Protein AF-A0A7Y2GW92-F1 (afdb_monomer_lite)

pLDDT: mean 96.32, std 4.23, range [65.19, 98.81]

Secondary structure (DSSP, 8-state):
-EE--HHHHHHHHHHHHHHHHTT-HHHHHHHHIIIIITSEE-HHHHHHHHHHHHTTS-HHHHHHHHHHHHHT--HHHHHHHHHHHHHHHHHHHHHHHHHHHHHHHHH-SHHHHHHHHIIIIIHHHHH-HHHHGGGHHHHHHSS-HHHHHHHHHHHHHHHHTT--HHHHHHHHHHHHHT-

Sequence (179 aa):
MTITKKSTVDPIIESMYICIEEKDYYGCIALLHKKILTKKTKFPILEYVTHELFRRIPEPCQIPFCDKVTQLNEMSSSVVTGTALQIRLDKHIEESITKSIEYIRHGNQWYHCDHISERVLGFALLNYPKVILPVLPSFLKENDKWMVRMVGVAGHYAVKKGLEKVYVEELFTLLIDNA

Radius of gyration: 16.69 Å; chains: 1; bounding box: 38×28×49 Å

Foldseek 3Di:
DEAEDLVQCVVLLVVLLVCLVVVVLVVSLVSCVVRPQVHNYDLVNLLVSLVSVLVRRDPVCLLVSLVVLLVSLGLSSLSSSLSSLLVCCVPCLPVSVVVLVVSLVSSVDPSSLQNNLLSRLLSCCQPPVVVNLVCLLVLLPPPDPSSLSSLVNSLVNNVVVCRDPVSNVSSVVSNVVSD

Structure (mmCIF, N/CA/C/O backbone):
data_AF-A0A7Y2GW92-F1
#
_entry.id   AF-A0A7Y2GW92-F1
#
loop_
_atom_site.group_PDB
_atom_site.id
_atom_site.type_symbol
_atom_site.label_atom_id
_atom_site.label_alt_id
_atom_site.label_comp_id
_atom_site.label_asym_id
_atom_site.label_entity_id
_atom_site.label_seq_id
_atom_site.pdbx_PDB_ins_code
_atom_site.Cartn_x
_atom_site.Cartn_y
_atom_site.Cartn_z
_atom_site.occupancy
_atom_site.B_iso_or_equiv
_atom_site.auth_seq_id
_atom_site.auth_comp_id
_atom_site.auth_asym_id
_atom_site.auth_atom_id
_atom_site.pdbx_PDB_model_num
ATOM 1 N N . MET A 1 1 ? 19.344 11.541 -8.824 1.00 80.50 1 MET A N 1
ATOM 2 C CA . MET A 1 1 ? 18.249 12.054 -9.682 1.00 80.50 1 MET A CA 1
ATOM 3 C C . MET A 1 1 ? 16.930 11.891 -8.939 1.00 80.50 1 MET A C 1
ATOM 5 O O . MET A 1 1 ? 16.720 10.830 -8.359 1.00 80.50 1 MET A O 1
ATOM 9 N N . THR A 1 2 ? 16.083 12.924 -8.934 1.00 93.06 2 THR A N 1
ATOM 10 C CA . THR A 1 2 ? 14.761 12.913 -8.282 1.00 93.06 2 THR A CA 1
ATOM 11 C C . THR A 1 2 ? 13.670 12.903 -9.351 1.00 93.06 2 THR A C 1
ATOM 13 O O . THR A 1 2 ? 13.706 13.740 -10.250 1.00 93.06 2 THR A O 1
ATOM 16 N N . ILE A 1 3 ? 12.700 11.995 -9.255 1.00 95.31 3 ILE A N 1
ATOM 17 C CA . ILE A 1 3 ? 11.575 11.877 -10.190 1.00 95.31 3 ILE A CA 1
ATOM 18 C C . ILE A 1 3 ? 10.363 12.604 -9.603 1.00 95.31 3 ILE A C 1
ATOM 20 O O . ILE A 1 3 ? 9.876 12.270 -8.519 1.00 95.31 3 ILE A O 1
ATOM 24 N N . THR A 1 4 ? 9.881 13.628 -10.310 1.00 95.12 4 THR A N 1
ATOM 25 C CA . THR A 1 4 ? 8.826 14.526 -9.807 1.00 95.12 4 THR A CA 1
ATOM 26 C C . THR A 1 4 ? 7.650 14.730 -10.761 1.00 95.12 4 THR A C 1
ATOM 28 O O . THR A 1 4 ? 6.677 15.363 -10.354 1.00 95.12 4 THR A O 1
ATOM 31 N N . LYS A 1 5 ? 7.716 14.215 -11.997 1.00 96.44 5 LYS A N 1
ATOM 32 C CA . LYS A 1 5 ? 6.718 14.434 -13.057 1.00 96.44 5 LYS A CA 1
ATOM 33 C C . LYS A 1 5 ? 6.331 13.117 -13.731 1.00 96.44 5 LYS A C 1
ATOM 35 O O . LYS A 1 5 ? 7.180 12.243 -13.884 1.00 96.44 5 LYS A O 1
ATOM 40 N N . LYS A 1 6 ? 5.074 13.022 -14.182 1.00 97.25 6 LYS A N 1
ATOM 41 C CA . LYS A 1 6 ? 4.548 11.861 -14.924 1.00 97.25 6 LYS A CA 1
ATOM 42 C C . LYS A 1 6 ? 5.290 11.635 -16.243 1.00 97.25 6 LYS A C 1
ATOM 44 O O . LYS A 1 6 ? 5.789 10.542 -16.463 1.00 97.25 6 LYS A O 1
ATOM 49 N N . SER A 1 7 ? 5.564 12.708 -16.988 1.00 96.81 7 SER A N 1
ATOM 50 C CA . SER A 1 7 ? 6.322 12.651 -18.249 1.00 96.81 7 SER A CA 1
ATOM 51 C C . SER A 1 7 ? 7.724 12.038 -18.139 1.00 96.81 7 SER A C 1
ATOM 53 O O . SER A 1 7 ? 8.305 11.645 -19.143 1.00 96.81 7 SER A O 1
ATOM 55 N N . THR A 1 8 ? 8.298 11.953 -16.932 1.00 96.81 8 THR A N 1
ATOM 56 C CA . THR A 1 8 ? 9.570 11.252 -16.696 1.00 96.81 8 THR A CA 1
ATOM 57 C C . THR A 1 8 ? 9.396 9.735 -16.618 1.00 96.81 8 THR A C 1
ATOM 59 O O . THR A 1 8 ? 10.318 9.003 -16.969 1.00 96.81 8 THR A O 1
ATOM 62 N N . VAL A 1 9 ? 8.247 9.262 -16.131 1.00 97.62 9 VAL A N 1
ATOM 63 C CA . VAL A 1 9 ? 7.956 7.834 -15.955 1.00 97.62 9 VAL A CA 1
ATOM 64 C C . VAL A 1 9 ? 7.127 7.244 -17.083 1.00 97.62 9 VAL A C 1
ATOM 66 O O . VAL A 1 9 ? 7.224 6.041 -17.275 1.00 97.62 9 VAL A O 1
ATOM 69 N N . ASP A 1 10 ? 6.399 8.048 -17.862 1.00 98.19 10 ASP A N 1
ATOM 70 C CA . ASP A 1 10 ? 5.563 7.542 -18.960 1.00 98.19 10 ASP A CA 1
ATOM 71 C C . ASP A 1 10 ? 6.353 6.644 -19.939 1.00 98.19 10 ASP A C 1
ATOM 73 O O . ASP A 1 10 ? 5.934 5.510 -20.149 1.00 98.19 10 ASP A O 1
ATOM 77 N N . PRO A 1 11 ? 7.564 7.006 -20.426 1.00 97.81 11 PRO A N 1
ATOM 78 C CA . PRO A 1 11 ? 8.329 6.107 -21.301 1.00 97.81 11 PRO A CA 1
ATOM 79 C C . PRO A 1 11 ? 8.781 4.805 -20.616 1.00 97.81 11 PRO A C 1
ATOM 81 O O . PRO A 1 11 ? 8.975 3.778 -21.267 1.00 97.81 11 PRO A O 1
ATOM 84 N N . ILE A 1 12 ? 8.976 4.841 -19.291 1.00 97.88 12 ILE A N 1
ATOM 85 C CA . ILE A 1 12 ? 9.329 3.658 -18.495 1.00 97.88 12 ILE A CA 1
ATOM 86 C C . ILE A 1 12 ? 8.096 2.760 -18.352 1.00 97.88 12 ILE A C 1
ATOM 88 O O . ILE A 1 12 ? 8.224 1.545 -18.462 1.00 97.88 12 ILE A O 1
ATOM 92 N N . ILE A 1 13 ? 6.916 3.347 -18.136 1.00 98.31 13 ILE A N 1
ATOM 93 C CA . ILE A 1 13 ? 5.635 2.639 -18.066 1.00 98.31 13 ILE A CA 1
ATOM 94 C C . ILE A 1 13 ? 5.341 1.938 -19.393 1.00 98.31 13 ILE A C 1
ATOM 96 O O . ILE A 1 13 ? 5.055 0.747 -19.366 1.00 98.31 13 ILE A O 1
ATOM 100 N N . GLU A 1 14 ? 5.526 2.606 -20.534 1.00 98.12 14 GLU A N 1
ATOM 101 C CA . GLU A 1 14 ? 5.352 1.967 -21.848 1.00 98.12 14 GLU A CA 1
ATOM 102 C C . GLU A 1 14 ? 6.273 0.751 -22.027 1.00 98.12 14 GLU A C 1
ATOM 104 O O . GLU A 1 14 ? 5.861 -0.289 -22.529 1.00 98.12 14 GLU A O 1
ATOM 109 N N . SER A 1 15 ? 7.509 0.829 -21.526 1.00 98.19 15 SER A N 1
ATOM 110 C CA . SER A 1 15 ? 8.424 -0.320 -21.536 1.00 98.19 15 SER A CA 1
ATOM 111 C C . SER A 1 15 ? 7.971 -1.440 -20.583 1.00 98.19 15 SER A C 1
ATOM 113 O O . SER A 1 15 ? 8.123 -2.616 -20.896 1.00 98.19 15 SER A O 1
ATOM 115 N N . MET A 1 16 ? 7.396 -1.097 -19.424 1.00 98.44 16 MET A N 1
ATOM 116 C CA . MET A 1 16 ? 6.823 -2.073 -18.485 1.00 98.44 16 MET A CA 1
ATOM 117 C C . MET A 1 16 ? 5.559 -2.738 -19.045 1.00 98.44 16 MET A C 1
ATOM 119 O O . MET A 1 16 ? 5.305 -3.903 -18.749 1.00 98.44 16 MET A O 1
ATOM 123 N N . TYR A 1 17 ? 4.785 -2.033 -19.870 1.00 98.31 17 TYR A N 1
ATOM 124 C CA . TYR A 1 17 ? 3.624 -2.600 -20.548 1.00 98.31 17 TYR A CA 1
ATOM 125 C C . TYR A 1 17 ? 3.999 -3.716 -21.512 1.00 98.31 17 TYR A C 1
ATOM 127 O O . TYR A 1 17 ? 3.352 -4.758 -21.473 1.00 98.31 17 TYR A O 1
ATOM 135 N N . ILE A 1 18 ? 5.085 -3.552 -22.269 1.00 98.00 18 ILE A N 1
ATOM 136 C CA . ILE A 1 18 ? 5.619 -4.614 -23.132 1.00 98.00 18 ILE A CA 1
ATOM 137 C C . ILE A 1 18 ? 5.931 -5.863 -22.294 1.00 98.00 18 ILE A C 1
ATOM 139 O O . ILE A 1 18 ? 5.453 -6.949 -22.609 1.00 98.00 18 ILE A O 1
ATOM 143 N N . CYS A 1 19 ? 6.626 -5.708 -21.159 1.00 98.06 19 CYS A N 1
ATOM 144 C CA . CYS A 1 19 ? 6.895 -6.827 -20.251 1.00 98.06 19 CYS A CA 1
ATOM 145 C C . CYS A 1 19 ? 5.605 -7.501 -19.747 1.00 98.06 19 CYS A C 1
ATOM 147 O O . CYS A 1 19 ? 5.539 -8.723 -19.661 1.00 98.06 19 CYS A O 1
ATOM 149 N N . ILE A 1 20 ? 4.566 -6.728 -19.411 1.00 97.56 20 ILE A N 1
ATOM 150 C CA . ILE A 1 20 ? 3.282 -7.274 -18.943 1.00 97.56 20 ILE A CA 1
ATOM 151 C C . ILE A 1 20 ? 2.565 -8.050 -20.057 1.00 97.56 20 ILE A C 1
ATOM 153 O O . ILE A 1 20 ? 2.035 -9.130 -19.793 1.00 97.56 20 ILE A O 1
ATOM 157 N N . GLU A 1 21 ? 2.557 -7.526 -21.283 1.00 96.81 21 GLU A N 1
ATOM 158 C CA . GLU A 1 21 ? 1.944 -8.163 -22.457 1.00 96.81 21 GLU A CA 1
ATOM 159 C C . GLU A 1 21 ? 2.642 -9.483 -22.811 1.00 96.81 21 GLU A C 1
ATOM 161 O O . GLU A 1 21 ? 1.982 -10.484 -23.097 1.00 96.81 21 GLU A O 1
ATOM 166 N N . GLU A 1 22 ? 3.967 -9.525 -22.675 1.00 97.31 22 GLU A N 1
ATOM 167 C CA . GLU A 1 22 ? 4.789 -10.728 -22.842 1.00 97.31 22 GLU A CA 1
ATOM 168 C C . GLU A 1 22 ? 4.743 -11.675 -21.627 1.00 97.31 22 GLU A C 1
ATOM 170 O O . GLU A 1 22 ? 5.357 -12.743 -21.644 1.00 97.31 22 GLU A O 1
ATOM 175 N N . LYS A 1 23 ? 3.990 -11.319 -20.575 1.00 97.19 23 LYS A N 1
ATOM 176 C CA . LYS A 1 23 ? 3.914 -12.029 -19.282 1.00 97.19 23 LYS A CA 1
ATOM 177 C C . LYS A 1 23 ? 5.262 -12.141 -18.552 1.00 97.19 23 LYS A C 1
ATOM 179 O O . LYS A 1 23 ? 5.409 -12.956 -17.639 1.00 97.19 23 LYS A O 1
ATOM 184 N N . ASP A 1 24 ? 6.226 -11.291 -18.892 1.00 97.69 24 ASP A N 1
ATOM 185 C CA . ASP A 1 24 ? 7.503 -11.146 -18.199 1.00 97.69 24 ASP A CA 1
ATOM 186 C C . ASP A 1 24 ? 7.374 -10.202 -16.990 1.00 97.69 24 ASP A C 1
ATOM 188 O O . ASP A 1 24 ? 7.866 -9.069 -16.951 1.00 97.69 24 ASP A O 1
ATOM 192 N N . TYR A 1 25 ? 6.695 -10.679 -15.945 1.00 97.44 25 TYR A N 1
ATOM 193 C CA . TYR A 1 25 ? 6.540 -9.904 -14.711 1.00 97.44 25 TYR A CA 1
ATOM 194 C C . TYR A 1 25 ? 7.876 -9.671 -13.992 1.00 97.44 25 TYR A C 1
ATOM 196 O O . TYR A 1 25 ? 8.043 -8.639 -13.343 1.00 97.44 25 TYR A O 1
ATOM 204 N N . TYR A 1 26 ? 8.847 -10.578 -14.133 1.00 96.81 26 TYR A N 1
ATOM 205 C CA . TYR A 1 26 ? 10.180 -10.405 -13.552 1.00 96.81 26 TYR A CA 1
ATOM 206 C C . TYR A 1 26 ? 10.945 -9.267 -14.230 1.00 96.81 26 TYR A C 1
ATOM 208 O O . TYR A 1 26 ? 11.507 -8.420 -13.531 1.00 96.81 26 TYR A O 1
ATOM 216 N N . GLY A 1 27 ? 10.916 -9.192 -15.562 1.00 97.75 27 GLY A N 1
ATOM 217 C CA . GLY A 1 27 ? 11.463 -8.070 -16.322 1.00 97.75 27 GLY A CA 1
ATOM 218 C C . GLY A 1 27 ? 10.773 -6.753 -15.979 1.00 97.75 27 GLY A C 1
ATOM 219 O O . GLY A 1 27 ? 11.452 -5.752 -15.728 1.00 97.75 27 GLY A O 1
ATOM 220 N N . CYS A 1 28 ? 9.443 -6.764 -15.837 1.00 98.44 28 CYS A N 1
ATOM 221 C CA . CYS A 1 28 ? 8.686 -5.595 -15.384 1.00 98.44 28 CYS A CA 1
ATOM 222 C C . CYS A 1 28 ? 9.158 -5.109 -14.000 1.00 98.44 28 CYS A C 1
ATOM 224 O O . CYS A 1 28 ? 9.409 -3.917 -13.812 1.00 98.44 28 CYS A O 1
ATOM 226 N N . ILE A 1 29 ? 9.319 -6.018 -13.031 1.00 98.62 29 ILE A N 1
ATOM 227 C CA . ILE A 1 29 ? 9.784 -5.692 -11.672 1.00 98.62 29 ILE A CA 1
ATOM 228 C C . ILE A 1 29 ? 11.229 -5.187 -11.695 1.00 98.62 29 ILE A C 1
ATOM 230 O O . ILE A 1 29 ? 11.544 -4.195 -11.037 1.00 98.62 29 ILE A O 1
ATOM 234 N N . ALA A 1 30 ? 12.108 -5.818 -12.476 1.00 98.38 30 ALA A N 1
ATOM 235 C CA . ALA A 1 30 ? 13.494 -5.384 -12.620 1.00 98.38 30 ALA A CA 1
ATOM 236 C C . ALA A 1 30 ? 13.582 -3.965 -13.206 1.00 98.38 30 ALA A C 1
ATOM 238 O O . ALA A 1 30 ? 14.384 -3.139 -12.752 1.00 98.38 30 ALA A O 1
ATOM 239 N N . LEU A 1 31 ? 12.726 -3.649 -14.182 1.00 98.19 31 LEU A N 1
ATOM 240 C CA . LEU A 1 31 ? 12.643 -2.322 -14.778 1.00 98.19 31 LEU A CA 1
ATOM 241 C C . LEU A 1 31 ? 12.106 -1.287 -13.779 1.00 98.19 31 LEU A C 1
ATOM 243 O O . LEU A 1 31 ? 12.728 -0.232 -13.607 1.00 98.19 31 LEU A O 1
ATOM 247 N N . LEU A 1 32 ? 11.021 -1.617 -13.071 1.00 98.56 32 LEU A N 1
ATOM 248 C CA . LEU A 1 32 ? 10.454 -0.810 -11.988 1.00 98.56 32 LEU A CA 1
ATOM 249 C C . LEU A 1 32 ? 11.519 -0.497 -10.923 1.00 98.56 32 LEU A C 1
ATOM 251 O O . LEU A 1 32 ? 11.725 0.668 -10.566 1.00 98.56 32 LEU A O 1
ATOM 255 N N . HIS A 1 33 ? 12.264 -1.508 -10.469 1.00 98.44 33 HIS A N 1
ATOM 256 C CA . HIS A 1 33 ? 13.312 -1.353 -9.459 1.00 98.44 33 HIS A CA 1
ATOM 257 C C . HIS A 1 33 ? 14.432 -0.424 -9.931 1.00 98.44 33 HIS A C 1
ATOM 259 O O . HIS A 1 33 ? 14.716 0.614 -9.320 1.00 98.44 33 HIS A O 1
ATOM 265 N N . LYS A 1 34 ? 15.026 -0.750 -11.082 1.00 97.88 34 LYS A N 1
ATOM 266 C CA . LYS A 1 34 ? 16.194 -0.049 -11.627 1.00 97.88 34 LYS A CA 1
ATOM 267 C C . LYS A 1 34 ? 15.899 1.402 -12.000 1.00 97.88 34 LYS A C 1
ATOM 269 O O . LYS A 1 34 ? 16.777 2.263 -11.879 1.00 97.88 34 LYS A O 1
ATOM 274 N N . LYS A 1 35 ? 14.701 1.680 -12.518 1.00 97.69 35 LYS A N 1
ATOM 275 C CA . LYS A 1 35 ? 14.372 2.992 -13.090 1.00 97.69 35 LYS A CA 1
ATOM 276 C C . LYS A 1 35 ? 13.589 3.892 -12.144 1.00 97.69 35 LYS A C 1
ATOM 278 O O . LYS A 1 35 ? 13.719 5.107 -12.273 1.00 97.69 35 LYS A O 1
ATOM 283 N N . ILE A 1 36 ? 12.827 3.331 -11.204 1.00 97.94 36 ILE A N 1
ATOM 284 C CA . ILE A 1 36 ? 11.901 4.102 -10.365 1.00 97.94 36 ILE A CA 1
ATOM 285 C C . ILE A 1 36 ? 12.197 3.911 -8.877 1.00 97.94 36 ILE A C 1
ATOM 287 O O . ILE A 1 36 ? 12.406 4.909 -8.184 1.00 97.94 36 ILE A O 1
ATOM 291 N N . LEU A 1 37 ? 12.238 2.670 -8.377 1.00 97.50 37 LEU A N 1
ATOM 292 C CA . LEU A 1 37 ? 12.278 2.428 -6.927 1.00 97.50 37 LEU A CA 1
ATOM 293 C C . LEU A 1 37 ? 13.604 2.848 -6.283 1.00 97.50 37 LEU A C 1
ATOM 295 O O . LEU A 1 37 ? 13.592 3.460 -5.219 1.00 97.50 37 LEU A O 1
ATOM 299 N N . THR A 1 38 ? 14.726 2.627 -6.974 1.00 97.06 38 THR A N 1
ATOM 300 C CA . THR A 1 38 ? 16.074 3.059 -6.542 1.00 97.06 38 THR A CA 1
ATOM 301 C C . THR A 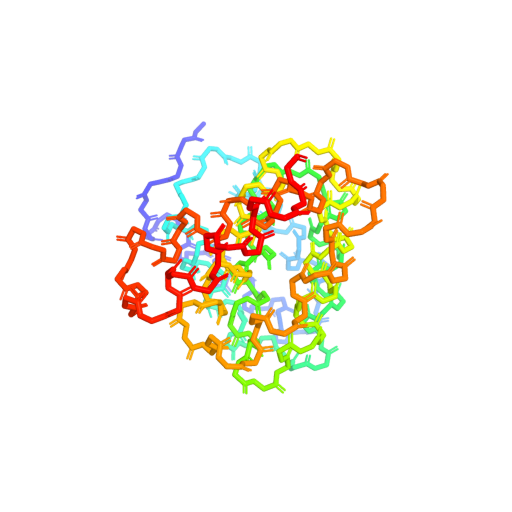1 38 ? 16.320 4.567 -6.697 1.00 97.06 38 THR A C 1
ATOM 303 O O . THR A 1 38 ? 17.427 5.061 -6.460 1.00 97.06 38 THR A O 1
ATOM 306 N N . LYS A 1 39 ? 15.327 5.334 -7.169 1.00 96.69 39 LYS A N 1
ATOM 307 C CA . LYS A 1 39 ? 15.411 6.789 -7.348 1.00 96.69 39 LYS A CA 1
ATOM 308 C C . LYS A 1 39 ? 14.540 7.483 -6.313 1.00 96.69 39 LYS A C 1
ATOM 310 O O . LYS A 1 39 ? 13.516 6.964 -5.877 1.00 96.69 39 LYS A O 1
ATOM 315 N N . LYS A 1 40 ? 14.908 8.716 -5.958 1.00 96.25 40 LYS A N 1
ATOM 316 C CA . LYS A 1 40 ? 14.061 9.559 -5.109 1.00 96.25 40 LYS A CA 1
ATOM 317 C C . LYS A 1 40 ? 12.821 9.967 -5.908 1.00 96.25 40 LYS A C 1
ATOM 319 O O . LYS A 1 40 ? 12.865 10.939 -6.657 1.00 96.25 40 LYS A O 1
ATOM 324 N N . THR A 1 41 ? 11.735 9.221 -5.771 1.00 97.44 41 THR A N 1
ATOM 325 C CA . THR A 1 41 ? 10.496 9.412 -6.538 1.00 97.44 41 THR A CA 1
ATOM 326 C C . THR A 1 41 ? 9.396 9.940 -5.624 1.00 97.44 41 THR A C 1
ATOM 328 O O . THR A 1 41 ? 9.199 9.426 -4.526 1.00 97.44 41 THR A O 1
ATOM 331 N N . LYS A 1 42 ? 8.682 10.991 -6.045 1.00 97.69 42 LYS A N 1
ATOM 332 C CA . LYS A 1 42 ? 7.545 11.523 -5.273 1.00 97.69 42 LYS A CA 1
ATOM 333 C C . LYS A 1 42 ? 6.427 10.478 -5.159 1.00 97.69 42 LYS A C 1
ATOM 335 O O . LYS A 1 42 ? 6.109 9.826 -6.149 1.00 97.69 42 LYS A O 1
ATOM 340 N N . PHE A 1 43 ? 5.770 10.388 -4.001 1.00 97.44 43 PHE A N 1
ATOM 341 C CA . PHE A 1 43 ? 4.702 9.403 -3.768 1.00 97.44 43 PHE A CA 1
ATOM 342 C C . PHE A 1 43 ? 3.545 9.478 -4.776 1.00 97.44 43 PHE A C 1
ATOM 344 O O . PHE A 1 43 ? 3.217 8.428 -5.317 1.00 97.44 43 PHE A O 1
ATOM 351 N N . PRO A 1 44 ? 3.034 10.664 -5.178 1.00 98.00 44 PRO A N 1
ATOM 352 C CA . PRO A 1 44 ? 2.016 10.735 -6.232 1.00 98.00 44 PRO A CA 1
ATOM 353 C C . PRO A 1 44 ? 2.452 10.138 -7.578 1.00 98.00 44 PRO A C 1
ATOM 355 O O . PRO A 1 44 ? 1.618 9.723 -8.377 1.00 98.00 44 PRO A O 1
ATOM 358 N N . ILE A 1 45 ? 3.762 10.096 -7.857 1.00 98.56 45 ILE A N 1
ATOM 359 C CA . ILE A 1 45 ? 4.291 9.449 -9.063 1.00 98.56 45 ILE A CA 1
ATOM 360 C C . ILE A 1 45 ? 4.340 7.928 -8.884 1.00 98.56 45 ILE A C 1
ATOM 362 O O . ILE A 1 45 ? 3.994 7.215 -9.817 1.00 98.56 45 ILE A O 1
ATOM 366 N N . LEU A 1 46 ? 4.715 7.428 -7.701 1.00 98.56 46 LEU A N 1
ATOM 367 C CA . LEU A 1 46 ? 4.662 5.991 -7.391 1.00 98.56 46 LEU A CA 1
ATOM 368 C C . LEU A 1 46 ? 3.223 5.460 -7.436 1.00 98.56 46 LEU A C 1
ATOM 370 O O . LEU A 1 46 ? 2.979 4.404 -8.011 1.00 98.56 46 LEU A O 1
ATOM 374 N N . GLU A 1 47 ? 2.273 6.218 -6.890 1.00 98.56 47 GLU A N 1
ATOM 375 C CA . GLU A 1 47 ? 0.841 5.909 -6.943 1.00 98.56 47 GLU A CA 1
ATOM 376 C C . GLU A 1 47 ? 0.347 5.850 -8.391 1.00 98.56 47 GLU A C 1
ATOM 378 O O . GLU A 1 47 ? -0.267 4.867 -8.795 1.00 98.56 47 GLU A O 1
ATOM 383 N N . TYR A 1 48 ? 0.689 6.858 -9.200 1.00 98.62 48 TYR A N 1
ATOM 384 C CA . TYR A 1 48 ? 0.365 6.879 -10.626 1.00 98.62 48 TYR A CA 1
ATOM 385 C C . TYR A 1 48 ? 0.925 5.661 -11.370 1.00 98.62 48 TYR A C 1
ATOM 387 O O . TYR A 1 48 ? 0.163 4.963 -12.032 1.00 98.62 48 TYR A O 1
ATOM 395 N N . VAL A 1 49 ? 2.221 5.362 -11.213 1.00 98.62 49 VAL A N 1
ATOM 396 C CA . VAL A 1 49 ? 2.854 4.179 -11.822 1.00 98.62 49 VAL A CA 1
ATOM 397 C C . VAL A 1 49 ? 2.120 2.905 -11.404 1.00 98.62 49 VAL A C 1
ATOM 399 O O . VAL A 1 49 ? 1.818 2.068 -12.245 1.00 98.62 49 VAL A O 1
ATOM 402 N N . THR A 1 50 ? 1.788 2.770 -10.120 1.00 98.69 50 THR A N 1
ATOM 403 C CA . THR A 1 50 ? 1.096 1.582 -9.605 1.00 98.69 50 THR A CA 1
ATOM 404 C C . THR A 1 50 ? -0.282 1.419 -10.239 1.00 98.69 50 THR A C 1
ATOM 406 O O . THR A 1 50 ? -0.603 0.327 -10.698 1.00 98.69 50 THR A O 1
ATOM 409 N N . HIS A 1 51 ? -1.074 2.492 -10.332 1.00 98.56 51 HIS A N 1
ATOM 410 C CA . HIS A 1 51 ? -2.377 2.455 -11.001 1.00 98.56 51 HIS A CA 1
ATOM 411 C C . HIS A 1 51 ? -2.270 2.063 -12.476 1.00 98.56 51 HIS A C 1
ATOM 413 O O . HIS A 1 51 ? -3.070 1.257 -12.943 1.00 98.56 51 HIS A O 1
ATOM 419 N N . GLU A 1 52 ? -1.294 2.608 -13.200 1.00 98.50 52 GLU A N 1
ATOM 42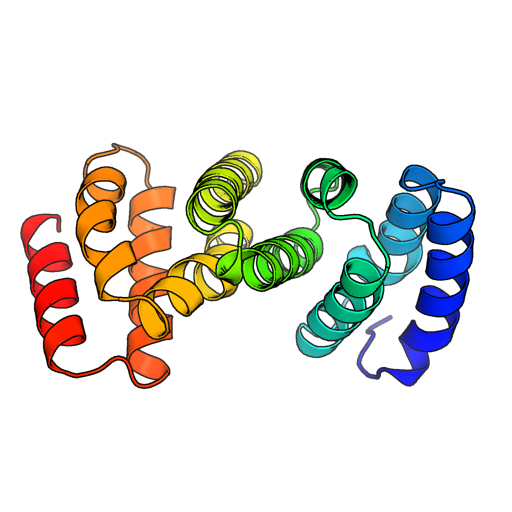0 C CA . GLU A 1 52 ? -1.063 2.265 -14.604 1.00 98.50 52 GLU A CA 1
ATOM 421 C C . GLU A 1 52 ? -0.727 0.774 -14.776 1.00 98.50 52 GLU A C 1
ATOM 423 O O . GLU A 1 52 ? -1.356 0.082 -15.579 1.00 98.50 52 GLU A O 1
ATOM 428 N N . LEU A 1 53 ? 0.182 0.234 -13.958 1.00 98.44 53 LEU A N 1
ATOM 429 C CA . LEU A 1 53 ? 0.549 -1.184 -14.016 1.00 98.44 53 LEU A CA 1
ATOM 430 C C . LEU A 1 53 ? -0.614 -2.102 -13.607 1.00 98.44 53 LEU A C 1
ATOM 432 O O . LEU A 1 53 ? -0.907 -3.074 -14.301 1.00 98.44 53 LEU A O 1
ATOM 436 N N . PHE A 1 54 ? -1.317 -1.797 -12.513 1.00 97.81 54 PHE A N 1
ATOM 437 C CA . PHE A 1 54 ? -2.353 -2.677 -11.954 1.00 97.81 54 PHE A CA 1
ATOM 438 C C . PHE A 1 54 ? -3.653 -2.700 -12.763 1.00 97.81 54 PHE A C 1
ATOM 440 O O . PHE A 1 54 ? -4.447 -3.624 -12.602 1.00 97.81 54 PHE A O 1
ATOM 447 N N . ARG A 1 55 ? -3.855 -1.751 -13.686 1.00 96.69 55 ARG A N 1
ATOM 448 C CA . ARG A 1 55 ? -4.906 -1.861 -14.711 1.00 96.69 55 ARG A CA 1
ATOM 449 C C . ARG A 1 55 ? -4.615 -2.941 -15.753 1.00 96.69 55 ARG A C 1
ATOM 451 O O . ARG A 1 55 ? -5.549 -3.406 -16.396 1.00 96.69 55 ARG A O 1
ATOM 458 N N . ARG A 1 56 ? -3.343 -3.306 -15.949 1.00 97.31 56 ARG A N 1
ATOM 459 C CA . ARG A 1 56 ? -2.914 -4.271 -16.976 1.00 97.31 56 ARG A CA 1
ATOM 460 C C . ARG A 1 56 ? -2.447 -5.605 -16.405 1.00 97.31 56 ARG A C 1
ATOM 462 O O . ARG A 1 56 ? -2.564 -6.616 -17.086 1.00 97.31 56 ARG A O 1
ATOM 469 N N . ILE A 1 57 ? -1.937 -5.634 -15.173 1.00 98.00 57 ILE A N 1
ATOM 470 C CA . ILE A 1 57 ? -1.569 -6.886 -14.504 1.00 98.00 57 ILE A CA 1
ATOM 471 C C . ILE A 1 57 ? -2.854 -7.668 -14.169 1.00 98.00 57 ILE A C 1
ATOM 473 O O . ILE A 1 57 ? -3.683 -7.159 -13.406 1.00 98.00 57 ILE A O 1
ATOM 477 N N . PRO A 1 58 ? -3.018 -8.907 -14.680 1.00 97.38 58 PRO A N 1
ATOM 478 C CA . PRO A 1 58 ? -4.165 -9.751 -14.363 1.00 97.38 58 PRO A CA 1
ATOM 479 C C . PRO A 1 58 ? -4.287 -10.005 -12.861 1.00 97.38 58 PRO A C 1
ATOM 481 O O . PRO A 1 58 ? -3.284 -10.209 -12.180 1.00 97.38 58 PRO A O 1
ATOM 484 N N . GLU A 1 59 ? -5.519 -10.055 -12.357 1.00 96.75 59 GLU A N 1
ATOM 485 C CA . GLU A 1 59 ? -5.825 -10.217 -10.928 1.00 96.75 59 GLU A CA 1
ATOM 486 C C . GLU A 1 59 ? -5.061 -11.375 -10.244 1.00 96.75 59 GLU A C 1
ATOM 488 O O . GLU A 1 59 ? -4.481 -11.120 -9.185 1.00 96.75 59 GLU A O 1
ATOM 493 N N . PRO A 1 60 ? -4.924 -12.582 -10.845 1.00 97.06 60 PRO A N 1
ATOM 494 C CA . PRO A 1 60 ? -4.157 -13.680 -10.240 1.00 97.06 60 PRO A CA 1
ATOM 495 C C . PRO A 1 60 ? -2.649 -13.411 -10.109 1.00 97.06 60 PRO A C 1
ATOM 497 O O . PRO A 1 60 ? -1.960 -14.075 -9.341 1.00 97.06 60 PRO A O 1
ATOM 500 N N . CYS A 1 61 ? -2.115 -12.452 -10.869 1.00 98.00 61 CYS A N 1
ATOM 501 C CA . CYS A 1 61 ? -0.694 -12.108 -10.886 1.00 98.00 61 CYS A CA 1
ATOM 502 C C . CYS A 1 61 ? -0.357 -10.926 -9.965 1.00 98.00 61 CYS A C 1
ATOM 504 O O . CYS A 1 61 ? 0.819 -10.678 -9.705 1.00 98.00 61 CYS A O 1
ATOM 506 N N . GLN A 1 62 ? -1.359 -10.205 -9.454 1.00 98.19 62 GLN A N 1
ATOM 507 C CA . GLN A 1 62 ? -1.153 -8.982 -8.676 1.00 98.19 62 GLN A CA 1
ATOM 508 C C . GLN A 1 62 ? -0.467 -9.237 -7.328 1.00 98.19 62 GLN A C 1
ATOM 510 O O . GLN A 1 62 ? 0.504 -8.554 -7.011 1.00 98.19 62 GLN A O 1
ATOM 515 N N . ILE A 1 63 ? -0.913 -10.236 -6.557 1.00 98.56 63 ILE A N 1
ATOM 516 C CA . ILE A 1 63 ? -0.267 -10.582 -5.281 1.00 98.56 63 ILE A CA 1
ATOM 517 C C . ILE A 1 63 ? 1.158 -11.125 -5.484 1.00 98.56 63 ILE A C 1
ATOM 519 O O . ILE A 1 63 ? 2.070 -10.577 -4.864 1.00 98.56 63 ILE A O 1
ATOM 523 N N . PRO A 1 64 ? 1.415 -12.087 -6.396 1.00 98.44 64 PRO A N 1
ATOM 524 C CA . PRO A 1 64 ? 2.784 -12.503 -6.710 1.00 98.44 64 PRO A CA 1
ATOM 525 C C . PRO A 1 64 ? 3.699 -11.342 -7.126 1.00 98.44 64 PRO A C 1
ATOM 527 O O . PRO A 1 64 ? 4.874 -11.308 -6.757 1.00 98.44 64 PRO A O 1
ATOM 530 N N . PHE A 1 65 ? 3.167 -10.364 -7.869 1.00 98.56 65 PHE A N 1
ATOM 531 C CA . PHE A 1 65 ? 3.901 -9.154 -8.227 1.00 98.56 65 PHE A CA 1
ATOM 532 C C . PHE A 1 65 ? 4.246 -8.319 -6.985 1.00 98.56 65 PHE A C 1
ATOM 534 O O . PHE A 1 65 ? 5.405 -7.945 -6.799 1.00 98.56 65 PHE A O 1
ATOM 541 N N . CYS A 1 66 ? 3.271 -8.064 -6.105 1.00 98.56 66 CYS A N 1
ATOM 542 C CA . CYS A 1 66 ? 3.493 -7.362 -4.841 1.00 98.56 66 CYS A CA 1
ATOM 543 C C . CYS A 1 66 ? 4.522 -8.072 -3.954 1.00 98.56 66 CYS A C 1
ATOM 545 O O . CYS A 1 66 ? 5.429 -7.411 -3.454 1.00 98.56 66 CYS A O 1
ATOM 547 N N . ASP A 1 67 ? 4.441 -9.398 -3.819 1.00 98.44 67 ASP A N 1
ATOM 548 C CA . ASP A 1 67 ? 5.378 -10.197 -3.022 1.00 98.44 67 ASP A CA 1
ATOM 549 C C . ASP A 1 67 ? 6.824 -9.967 -3.473 1.00 98.44 67 ASP A C 1
ATOM 551 O O . ASP A 1 67 ? 7.722 -9.749 -2.656 1.00 98.44 67 ASP A O 1
ATOM 555 N N . LYS A 1 68 ? 7.050 -9.951 -4.790 1.00 98.38 68 LYS A N 1
ATOM 556 C CA . LYS A 1 68 ? 8.370 -9.696 -5.370 1.00 98.38 68 LYS A CA 1
ATOM 557 C C . LYS A 1 68 ? 8.818 -8.245 -5.225 1.00 98.38 68 LYS A C 1
ATOM 559 O O . LYS A 1 68 ? 9.995 -8.016 -4.965 1.00 98.38 68 LYS A O 1
ATOM 564 N N . VAL A 1 69 ? 7.919 -7.267 -5.342 1.00 98.25 69 VAL A N 1
ATOM 565 C CA . VAL A 1 69 ? 8.259 -5.849 -5.121 1.00 98.25 69 VAL A CA 1
ATOM 566 C C . VAL A 1 69 ? 8.619 -5.579 -3.658 1.00 98.25 69 VAL A C 1
ATOM 568 O O . VAL A 1 69 ? 9.564 -4.830 -3.394 1.00 98.25 69 VAL A O 1
ATOM 571 N N . THR A 1 70 ? 7.918 -6.204 -2.710 1.00 97.25 70 THR A N 1
ATOM 572 C CA . THR A 1 70 ? 8.222 -6.116 -1.275 1.00 97.25 70 THR A CA 1
ATOM 573 C C . THR A 1 70 ? 9.616 -6.670 -0.969 1.00 97.25 70 THR A C 1
ATOM 575 O O . THR A 1 70 ? 10.364 -6.033 -0.232 1.00 97.25 70 THR A O 1
ATOM 578 N N . GLN A 1 71 ? 10.017 -7.782 -1.600 1.00 96.81 71 GLN A N 1
ATOM 579 C CA . GLN A 1 71 ? 11.351 -8.390 -1.428 1.00 96.81 71 GLN A CA 1
ATOM 580 C C . GLN A 1 71 ? 12.516 -7.479 -1.847 1.00 96.81 71 GLN A 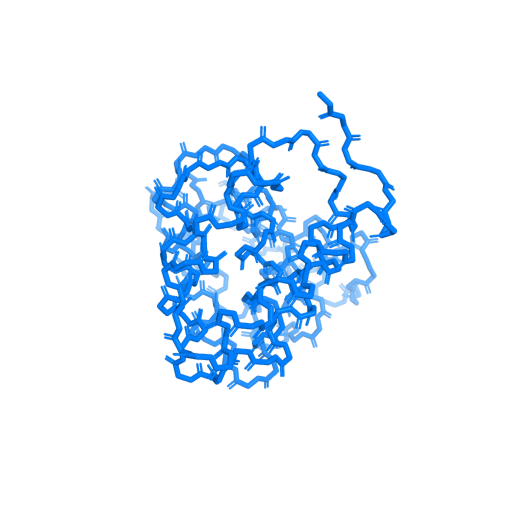C 1
ATOM 582 O O . GLN A 1 71 ? 13.642 -7.691 -1.406 1.00 96.81 71 GLN A O 1
ATOM 587 N N . LEU A 1 72 ? 12.268 -6.454 -2.671 1.00 96.06 72 LEU A N 1
ATOM 588 C CA . LEU A 1 72 ? 13.294 -5.471 -3.038 1.00 96.06 72 LEU A CA 1
ATOM 589 C C . LEU A 1 72 ? 13.689 -4.565 -1.862 1.00 96.06 72 LEU A C 1
ATOM 591 O O . LEU A 1 72 ? 14.740 -3.935 -1.919 1.00 96.06 72 LEU A O 1
ATOM 595 N N . ASN A 1 73 ? 12.850 -4.492 -0.820 1.00 93.50 73 ASN A N 1
ATOM 596 C CA . ASN A 1 73 ? 13.092 -3.763 0.426 1.00 93.50 73 ASN A CA 1
ATOM 597 C C . ASN A 1 73 ? 13.483 -2.281 0.242 1.00 93.50 73 ASN A C 1
ATOM 599 O O . ASN A 1 73 ? 14.232 -1.706 1.030 1.00 93.50 73 ASN A O 1
ATOM 603 N N . GLU A 1 74 ? 12.971 -1.647 -0.814 1.00 95.38 74 GLU A N 1
ATOM 604 C CA . GLU A 1 74 ? 13.118 -0.210 -1.025 1.00 95.38 74 GLU A CA 1
ATOM 605 C C . GLU A 1 74 ? 12.011 0.537 -0.275 1.00 95.38 74 GLU A C 1
ATOM 607 O O . GLU A 1 74 ? 10.857 0.103 -0.231 1.00 95.38 74 GLU A O 1
ATOM 612 N N . MET A 1 75 ? 12.297 1.738 0.229 1.00 95.00 75 MET A N 1
ATOM 613 C CA . MET A 1 75 ? 11.263 2.587 0.841 1.00 95.00 75 MET A CA 1
ATOM 614 C C . MET A 1 75 ? 10.080 2.831 -0.113 1.00 95.00 75 MET A C 1
ATOM 616 O O . MET A 1 75 ? 8.916 2.798 0.298 1.00 95.00 75 MET A O 1
ATOM 620 N N . SER A 1 76 ? 10.382 3.034 -1.397 1.00 96.88 76 SER A N 1
ATOM 621 C CA . SER A 1 76 ? 9.410 3.220 -2.476 1.00 96.88 76 SER A CA 1
ATOM 622 C C . SER A 1 76 ? 8.598 1.953 -2.781 1.00 96.88 76 SER A C 1
ATOM 624 O O . SER A 1 76 ? 7.448 2.085 -3.205 1.00 96.88 76 SER A O 1
ATOM 626 N N . SER A 1 77 ? 9.118 0.748 -2.496 1.00 97.25 77 SER A N 1
ATOM 627 C CA . SER A 1 77 ? 8.363 -0.510 -2.621 1.00 97.25 77 SER A CA 1
ATOM 628 C C . SER A 1 77 ? 7.129 -0.523 -1.722 1.00 97.25 77 SER A C 1
ATOM 630 O O . SER A 1 77 ? 6.076 -0.988 -2.149 1.00 97.25 77 SER A O 1
ATOM 632 N N . SER A 1 78 ? 7.212 0.036 -0.509 1.00 97.75 78 SER A N 1
ATOM 633 C CA . SER A 1 78 ? 6.067 0.134 0.422 1.00 97.75 78 SER A CA 1
ATOM 634 C C . SER A 1 78 ? 4.922 0.980 -0.129 1.00 97.75 78 SER A C 1
ATOM 636 O O . SER A 1 78 ? 3.756 0.698 0.120 1.00 97.75 78 SER A O 1
ATOM 638 N N . VAL A 1 79 ? 5.253 2.040 -0.871 1.00 98.25 79 VAL A N 1
ATOM 639 C CA . VAL A 1 79 ? 4.247 2.912 -1.486 1.00 98.25 79 VAL A CA 1
ATOM 640 C C . VAL A 1 79 ? 3.561 2.172 -2.627 1.00 98.25 79 VAL A C 1
ATOM 642 O O . VAL A 1 79 ? 2.337 2.152 -2.677 1.00 98.25 79 VAL A O 1
ATOM 645 N N . VAL A 1 80 ? 4.336 1.511 -3.495 1.00 98.56 80 VAL A N 1
ATOM 646 C CA . VAL A 1 80 ? 3.791 0.723 -4.611 1.00 98.56 80 VAL A CA 1
ATOM 647 C C . VAL A 1 80 ? 2.912 -0.419 -4.107 1.00 98.56 80 VAL A C 1
ATOM 649 O O . VAL A 1 80 ? 1.782 -0.571 -4.555 1.00 98.56 80 VAL A O 1
ATOM 652 N N . THR A 1 81 ? 3.392 -1.201 -3.144 1.00 98.38 81 THR A N 1
ATOM 653 C CA . THR A 1 81 ? 2.645 -2.347 -2.601 1.00 98.38 81 THR A CA 1
ATOM 654 C C . THR A 1 81 ? 1.427 -1.900 -1.797 1.00 98.38 81 THR A C 1
ATOM 656 O O . THR A 1 81 ? 0.349 -2.451 -1.990 1.00 98.38 81 THR A O 1
ATOM 659 N N . GLY A 1 82 ? 1.535 -0.841 -0.989 1.00 98.62 82 GLY A N 1
ATOM 660 C CA . GLY A 1 82 ? 0.387 -0.251 -0.300 1.00 98.62 82 GLY A CA 1
ATOM 661 C C . GLY A 1 82 ? -0.693 0.244 -1.268 1.00 98.62 82 GLY A C 1
ATOM 662 O O . GLY A 1 82 ? -1.866 -0.068 -1.086 1.00 98.62 82 GLY A O 1
ATOM 663 N N . THR A 1 83 ? -0.316 0.960 -2.334 1.00 98.81 83 THR A N 1
ATOM 664 C CA . THR A 1 83 ? -1.269 1.425 -3.358 1.00 98.81 83 THR A CA 1
ATOM 665 C C . THR A 1 83 ? -1.874 0.261 -4.141 1.00 98.81 83 THR A C 1
ATOM 667 O O . THR A 1 83 ? -3.067 0.266 -4.428 1.00 98.81 83 THR A O 1
ATOM 670 N N . ALA A 1 84 ? -1.087 -0.764 -4.456 1.00 98.69 84 ALA A N 1
ATOM 671 C CA . ALA A 1 84 ? -1.571 -1.970 -5.118 1.00 98.69 84 ALA A CA 1
ATOM 672 C C . ALA A 1 84 ? -2.643 -2.696 -4.290 1.00 98.69 84 ALA A C 1
ATOM 674 O O . ALA A 1 84 ? -3.714 -3.016 -4.803 1.00 98.69 84 ALA A O 1
ATOM 675 N N . LEU A 1 85 ? -2.386 -2.908 -2.996 1.00 98.81 85 LEU A N 1
ATOM 676 C CA . LEU A 1 85 ? -3.349 -3.530 -2.086 1.00 98.81 85 LEU A CA 1
ATOM 677 C C . LEU A 1 85 ? -4.591 -2.652 -1.891 1.00 98.81 85 LEU A C 1
ATOM 679 O O . LEU A 1 85 ? -5.700 -3.180 -1.830 1.00 98.81 85 LEU A O 1
ATOM 683 N N . GLN A 1 86 ? -4.428 -1.325 -1.871 1.00 98.69 86 GLN A N 1
ATOM 684 C CA . GLN A 1 86 ? -5.540 -0.377 -1.832 1.00 98.69 86 GLN A CA 1
ATOM 685 C C . GLN A 1 86 ? -6.463 -0.516 -3.053 1.00 98.69 86 GLN A C 1
ATOM 687 O O . GLN A 1 86 ? -7.678 -0.568 -2.887 1.00 98.69 86 GLN A O 1
ATOM 692 N N . ILE A 1 87 ? -5.906 -0.621 -4.268 1.00 98.38 87 ILE A N 1
ATOM 693 C CA . ILE A 1 87 ? -6.678 -0.829 -5.512 1.00 98.38 87 ILE A CA 1
ATOM 694 C C . ILE A 1 87 ? -7.537 -2.098 -5.425 1.00 98.38 87 ILE A C 1
ATOM 696 O O . ILE A 1 87 ? -8.643 -2.137 -5.960 1.00 98.38 87 ILE A O 1
ATOM 700 N N . ARG A 1 88 ? -7.037 -3.130 -4.741 1.00 97.94 88 ARG A N 1
ATOM 701 C CA . ARG A 1 88 ? -7.706 -4.428 -4.594 1.00 97.94 88 ARG A CA 1
ATOM 702 C C . ARG A 1 88 ? -8.804 -4.452 -3.527 1.00 97.94 88 ARG A C 1
ATOM 704 O O . ARG A 1 88 ? -9.584 -5.400 -3.526 1.00 97.94 88 ARG A O 1
ATOM 711 N N . LEU A 1 89 ? -8.891 -3.451 -2.643 1.00 97.81 89 LEU A N 1
ATOM 712 C CA . LEU A 1 89 ? -9.787 -3.480 -1.474 1.00 97.81 89 LEU A CA 1
ATOM 713 C C . LEU A 1 89 ? -11.261 -3.699 -1.830 1.00 97.81 89 LEU A C 1
ATOM 715 O O . LEU A 1 89 ? -11.948 -4.395 -1.091 1.00 97.81 89 LEU A O 1
ATOM 719 N N . ASP A 1 90 ? -11.725 -3.161 -2.960 1.00 95.38 90 ASP A N 1
ATOM 720 C CA . ASP A 1 90 ? -13.125 -3.277 -3.395 1.00 95.38 90 ASP A CA 1
ATOM 721 C C . ASP A 1 90 ? -13.573 -4.738 -3.593 1.00 95.38 90 ASP A C 1
ATOM 723 O O . ASP A 1 90 ? -14.716 -5.089 -3.316 1.00 95.38 90 ASP A O 1
ATOM 727 N N . LYS A 1 91 ? -12.652 -5.612 -4.024 1.00 96.44 91 LYS A N 1
ATOM 728 C CA . LYS A 1 91 ? -12.930 -7.033 -4.296 1.00 96.44 91 LYS A CA 1
ATOM 729 C C . LYS A 1 91 ? -12.264 -8.002 -3.321 1.00 96.44 91 LYS A C 1
ATOM 731 O O . LYS A 1 91 ? -12.723 -9.130 -3.178 1.00 96.44 91 LYS A O 1
ATOM 736 N N . HIS A 1 92 ? -11.179 -7.587 -2.670 1.00 97.75 92 HIS A N 1
ATOM 737 C CA . HIS A 1 92 ? -10.300 -8.465 -1.894 1.00 97.75 92 HIS A CA 1
ATOM 738 C C . HIS A 1 92 ? -9.899 -7.839 -0.554 1.00 97.75 92 HIS A C 1
ATOM 740 O O . HIS A 1 92 ? -8.728 -7.856 -0.188 1.00 97.75 92 HIS A O 1
ATOM 746 N N . ILE A 1 93 ? -10.855 -7.264 0.181 1.00 97.56 93 ILE A N 1
ATOM 747 C CA . ILE A 1 93 ? -10.583 -6.551 1.440 1.00 97.56 93 ILE A CA 1
ATOM 748 C C . ILE A 1 93 ? -9.767 -7.380 2.444 1.00 97.56 93 ILE A C 1
ATOM 750 O O . ILE A 1 93 ? -8.760 -6.897 2.958 1.00 97.56 93 ILE A O 1
ATOM 754 N N . GLU A 1 94 ? -10.151 -8.638 2.668 1.00 97.12 94 GLU A N 1
ATOM 755 C CA . GLU A 1 94 ? -9.490 -9.535 3.621 1.00 97.12 94 GLU A CA 1
ATOM 756 C C . GLU A 1 94 ? -8.057 -9.864 3.187 1.00 97.12 94 GLU A C 1
ATOM 758 O O . GLU A 1 94 ? -7.117 -9.670 3.956 1.00 97.12 94 GLU A O 1
ATOM 763 N N . GLU A 1 95 ? -7.866 -10.285 1.933 1.00 98.19 95 GLU A N 1
ATOM 764 C CA . GLU A 1 95 ? -6.535 -10.592 1.400 1.00 98.19 95 GLU A CA 1
ATOM 765 C C . GLU A 1 95 ? -5.640 -9.346 1.407 1.00 98.19 95 GLU A C 1
ATOM 767 O O . GLU A 1 95 ? -4.488 -9.417 1.833 1.00 98.19 95 GLU A O 1
ATOM 772 N N . SER A 1 96 ? -6.165 -8.182 1.013 1.00 98.56 96 SER A N 1
ATOM 773 C CA . SER A 1 96 ? -5.407 -6.931 1.028 1.00 98.56 96 SER A CA 1
ATOM 774 C C . SER A 1 96 ? -4.926 -6.556 2.427 1.00 98.56 96 SER A C 1
ATOM 776 O O . SER A 1 96 ? -3.780 -6.132 2.585 1.00 98.56 96 SER A O 1
ATOM 778 N N . ILE A 1 97 ? -5.764 -6.728 3.451 1.00 98.06 97 ILE A N 1
ATOM 779 C CA . ILE A 1 97 ? -5.382 -6.447 4.839 1.00 98.06 97 ILE A CA 1
ATOM 780 C C . ILE A 1 97 ? -4.349 -7.465 5.320 1.00 98.06 97 ILE A C 1
ATOM 782 O O . ILE A 1 97 ? -3.293 -7.059 5.808 1.00 98.06 97 ILE A O 1
ATOM 786 N N . THR A 1 98 ? -4.577 -8.760 5.106 1.00 97.62 98 THR A N 1
ATOM 787 C CA . THR A 1 98 ? -3.634 -9.818 5.501 1.00 97.62 98 THR A CA 1
ATOM 788 C C . THR A 1 98 ? -2.259 -9.620 4.860 1.00 97.62 98 THR A C 1
ATOM 790 O O . THR A 1 98 ? -1.242 -9.598 5.556 1.00 97.62 98 THR A O 1
ATOM 793 N N . LYS A 1 99 ? -2.203 -9.356 3.550 1.00 98.50 99 LYS A N 1
ATOM 794 C CA . LYS A 1 99 ? -0.941 -9.084 2.845 1.00 98.50 99 LYS A CA 1
ATOM 795 C C . LYS A 1 99 ? -0.282 -7.792 3.318 1.00 98.50 99 LYS A C 1
ATOM 797 O O . LYS A 1 99 ? 0.943 -7.729 3.391 1.00 98.50 99 LYS A O 1
ATOM 802 N N . SER A 1 100 ? -1.058 -6.773 3.691 1.00 98.25 100 SER A N 1
ATOM 803 C CA . SER A 1 100 ? -0.487 -5.548 4.259 1.00 98.25 100 SER A CA 1
ATOM 804 C C . SER A 1 100 ? 0.229 -5.812 5.587 1.00 98.25 100 SER A C 1
ATOM 806 O O . SER A 1 100 ? 1.337 -5.317 5.785 1.00 98.25 100 SER A O 1
ATOM 808 N N . ILE A 1 101 ? -0.337 -6.670 6.441 1.00 97.12 101 ILE A N 1
ATOM 809 C CA . ILE A 1 101 ? 0.279 -7.109 7.698 1.00 97.12 101 ILE A CA 1
ATOM 810 C C . ILE A 1 101 ? 1.574 -7.879 7.417 1.00 97.12 101 ILE A C 1
ATOM 812 O O . ILE A 1 101 ? 2.613 -7.571 8.005 1.00 97.12 101 ILE A O 1
ATOM 816 N N . GLU A 1 102 ? 1.545 -8.832 6.480 1.00 97.56 102 GLU A N 1
ATOM 817 C CA . GLU A 1 102 ? 2.734 -9.587 6.062 1.00 97.56 102 GLU A CA 1
ATOM 818 C C . GLU A 1 102 ? 3.858 -8.665 5.571 1.00 97.56 102 GLU A C 1
ATOM 820 O O . GLU A 1 102 ? 5.008 -8.807 5.990 1.00 97.56 102 GLU A O 1
ATOM 825 N N . TYR A 1 103 ? 3.542 -7.692 4.714 1.00 98.25 103 TYR A N 1
ATOM 826 C CA . TYR A 1 103 ? 4.537 -6.784 4.140 1.00 98.25 103 TYR A CA 1
ATOM 827 C C . TYR A 1 103 ? 5.119 -5.821 5.174 1.00 98.25 103 TYR A C 1
ATOM 829 O O . TYR A 1 103 ? 6.322 -5.556 5.148 1.00 98.25 103 TYR A O 1
ATOM 837 N N . ILE A 1 104 ? 4.305 -5.336 6.114 1.00 97.56 104 ILE A N 1
ATOM 838 C CA . ILE A 1 104 ? 4.777 -4.498 7.221 1.00 97.56 104 ILE A CA 1
ATOM 839 C C . ILE A 1 104 ? 5.738 -5.289 8.116 1.00 97.56 104 ILE A C 1
ATOM 841 O O . ILE A 1 104 ? 6.826 -4.801 8.434 1.00 97.56 104 ILE A O 1
ATOM 845 N N . ARG A 1 105 ? 5.370 -6.525 8.478 1.00 95.12 105 ARG A N 1
ATOM 846 C CA . ARG A 1 105 ? 6.210 -7.421 9.287 1.00 95.12 105 ARG A CA 1
ATOM 847 C C . ARG A 1 105 ? 7.517 -7.764 8.594 1.00 95.12 105 ARG A C 1
ATOM 849 O O . ARG A 1 105 ? 8.566 -7.712 9.227 1.00 95.12 105 ARG A O 1
ATOM 856 N N . HIS A 1 106 ? 7.454 -8.082 7.303 1.00 94.50 106 HIS A N 1
ATOM 857 C CA . HIS A 1 106 ? 8.632 -8.392 6.503 1.00 94.50 106 HIS A CA 1
ATOM 858 C C . HIS A 1 106 ? 9.584 -7.197 6.414 1.00 94.50 106 HIS A C 1
ATOM 860 O O . HIS A 1 106 ? 10.781 -7.346 6.648 1.00 94.50 106 HIS A O 1
ATOM 866 N N . GLY A 1 107 ? 9.049 -6.009 6.120 1.00 92.56 107 GLY A N 1
ATOM 867 C CA . GLY A 1 107 ? 9.845 -4.791 6.024 1.00 92.56 107 GLY A CA 1
ATOM 868 C C . GLY A 1 107 ? 10.482 -4.398 7.358 1.00 92.56 107 GLY A C 1
ATOM 869 O O . GLY A 1 107 ? 11.612 -3.924 7.376 1.00 92.56 107 GLY A O 1
ATOM 870 N N . ASN A 1 108 ? 9.783 -4.604 8.483 1.00 94.06 108 ASN A N 1
ATOM 871 C CA . ASN A 1 108 ? 10.278 -4.355 9.846 1.00 94.06 108 ASN A CA 1
ATOM 872 C C . ASN A 1 108 ? 10.934 -2.965 10.022 1.00 94.06 108 ASN A C 1
ATOM 874 O O . ASN A 1 108 ? 11.921 -2.800 10.741 1.00 94.06 108 ASN A O 1
ATOM 878 N N . GLN A 1 109 ? 10.391 -1.950 9.345 1.00 95.12 109 GLN A N 1
ATOM 879 C CA . GLN A 1 109 ? 10.811 -0.552 9.453 1.00 95.12 109 GLN A CA 1
ATOM 880 C C . GLN A 1 109 ? 9.589 0.351 9.579 1.00 95.12 109 GLN A C 1
ATOM 882 O O . GLN A 1 109 ? 8.531 0.082 9.008 1.00 95.12 109 GLN A O 1
ATOM 887 N N . TRP A 1 110 ? 9.761 1.475 10.276 1.00 95.81 110 TRP A N 1
ATOM 888 C CA . TRP A 1 110 ? 8.677 2.425 10.537 1.00 95.81 110 TRP A CA 1
ATOM 889 C C . TRP A 1 110 ? 8.028 2.946 9.251 1.00 95.81 110 TRP A C 1
ATOM 891 O O . TRP A 1 110 ? 6.810 3.049 9.189 1.00 95.81 110 TRP A O 1
ATOM 901 N N . TYR A 1 111 ? 8.813 3.204 8.203 1.00 94.12 111 TYR A N 1
ATOM 902 C CA . TYR A 1 111 ? 8.287 3.732 6.946 1.00 94.12 111 TYR A CA 1
ATOM 903 C C . TYR A 1 111 ? 7.496 2.684 6.154 1.00 94.12 111 TYR A C 1
ATOM 905 O O . TYR A 1 111 ? 6.561 3.048 5.449 1.00 94.12 111 TYR A O 1
ATOM 913 N N . HIS A 1 112 ? 7.828 1.391 6.270 1.00 96.25 112 HIS A N 1
ATOM 914 C CA . HIS A 1 112 ? 7.013 0.327 5.677 1.00 96.25 112 HIS A CA 1
ATOM 915 C C . HIS A 1 112 ? 5.641 0.296 6.346 1.00 96.25 112 HIS A C 1
ATOM 917 O O . HIS A 1 112 ? 4.627 0.344 5.650 1.00 96.25 112 HIS A O 1
ATOM 923 N N . CYS A 1 113 ? 5.631 0.307 7.685 1.00 97.88 113 CYS A N 1
ATOM 924 C CA . CYS A 1 113 ? 4.412 0.408 8.477 1.00 97.88 113 CYS A CA 1
ATOM 925 C C . CYS A 1 113 ? 3.585 1.619 8.045 1.00 97.88 113 CYS A C 1
ATOM 927 O O . CYS A 1 113 ? 2.445 1.448 7.628 1.00 97.88 113 CYS A O 1
ATOM 929 N N . ASP A 1 114 ? 4.153 2.822 8.073 1.00 98.25 114 ASP A N 1
ATOM 930 C CA . ASP A 1 114 ? 3.388 4.048 7.846 1.00 98.25 114 ASP A CA 1
ATOM 931 C C . ASP A 1 114 ? 2.819 4.112 6.424 1.00 98.25 114 ASP A C 1
ATOM 933 O O . ASP A 1 114 ? 1.619 4.309 6.236 1.00 98.25 114 ASP A O 1
ATOM 937 N N . HIS A 1 115 ? 3.657 3.877 5.408 1.00 97.94 115 HIS A N 1
ATOM 938 C CA . HIS A 1 115 ? 3.233 3.991 4.014 1.00 97.94 115 HIS A CA 1
ATOM 939 C C . HIS A 1 115 ? 2.144 2.986 3.636 1.00 97.94 115 HIS A C 1
ATOM 941 O O . HIS A 1 115 ? 1.225 3.350 2.896 1.00 97.94 115 HIS A O 1
ATOM 947 N N . ILE A 1 116 ? 2.259 1.741 4.108 1.00 98.56 116 ILE A N 1
ATOM 948 C CA . ILE A 1 116 ? 1.285 0.686 3.821 1.00 98.56 116 ILE A CA 1
ATOM 949 C C . ILE A 1 116 ? 0.015 0.914 4.648 1.00 98.56 116 ILE A C 1
ATOM 951 O O . ILE A 1 116 ? -1.081 0.849 4.096 1.00 98.56 116 ILE A O 1
ATOM 955 N N . SER A 1 117 ? 0.143 1.248 5.936 1.00 98.31 117 SER A N 1
ATOM 956 C CA . SER A 1 117 ? -1.006 1.419 6.837 1.00 98.31 117 SER A CA 1
ATOM 957 C C . SER A 1 117 ? -1.926 2.546 6.387 1.00 98.31 117 SER A C 1
ATOM 959 O O . SER A 1 117 ? -3.133 2.345 6.358 1.00 98.31 117 SER A O 1
ATOM 961 N N . GLU A 1 118 ? -1.389 3.702 5.977 1.00 98.12 118 GLU A N 1
ATOM 962 C CA . GLU A 1 118 ? -2.213 4.806 5.457 1.00 98.12 118 GLU A CA 1
ATOM 963 C C . GLU A 1 118 ? -3.017 4.393 4.215 1.00 98.12 118 GLU A C 1
ATOM 965 O O . GLU A 1 118 ? -4.193 4.734 4.085 1.00 98.12 118 GLU A O 1
ATOM 970 N N . ARG A 1 119 ? -2.384 3.652 3.298 1.00 98.25 119 ARG A N 1
ATOM 971 C CA . ARG A 1 119 ? -2.964 3.291 1.996 1.00 98.25 119 ARG A CA 1
ATOM 972 C C . ARG A 1 119 ? -3.954 2.148 2.085 1.00 98.25 119 ARG A C 1
ATOM 974 O O . ARG A 1 119 ? -4.934 2.157 1.354 1.00 98.25 119 ARG A O 1
ATOM 981 N N . VAL A 1 120 ? -3.696 1.175 2.953 1.00 98.56 120 VAL A N 1
ATOM 982 C CA . VAL A 1 120 ? -4.520 -0.029 3.055 1.00 98.56 120 VAL A CA 1
ATOM 983 C C . VAL A 1 120 ? -5.513 0.120 4.194 1.00 98.56 120 VAL A C 1
ATOM 985 O O . VAL A 1 120 ? -6.676 0.420 3.942 1.00 98.56 120 VAL A O 1
ATOM 988 N N . LEU A 1 121 ? -5.072 -0.028 5.446 1.00 98.50 121 LEU A N 1
ATOM 989 C CA . LEU A 1 121 ? -5.982 -0.025 6.591 1.00 98.50 121 LEU A CA 1
ATOM 990 C C . LEU A 1 121 ? -6.627 1.349 6.817 1.00 98.50 121 LEU A C 1
ATOM 992 O O . LEU A 1 121 ? -7.810 1.413 7.121 1.00 98.50 121 LEU A O 1
ATOM 996 N N . GLY A 1 122 ? -5.893 2.447 6.625 1.00 98.50 122 GLY A N 1
ATOM 997 C CA . GLY A 1 122 ? -6.411 3.808 6.774 1.00 98.50 122 GLY A CA 1
ATOM 998 C C . GLY A 1 122 ? -7.486 4.131 5.742 1.00 98.50 122 GLY A C 1
ATOM 999 O O . GLY A 1 122 ? -8.551 4.640 6.088 1.00 98.50 122 GLY A O 1
ATOM 1000 N N . PHE A 1 123 ? -7.246 3.780 4.477 1.00 98.62 123 PHE A N 1
ATOM 1001 C CA . PHE A 1 123 ? -8.266 3.892 3.438 1.00 98.62 123 PHE A CA 1
ATOM 1002 C C . PHE A 1 123 ? -9.452 2.960 3.701 1.00 98.62 123 PHE A C 1
ATOM 1004 O O . PHE A 1 123 ? -10.598 3.381 3.554 1.00 98.62 123 PHE A O 1
ATOM 1011 N N . ALA A 1 124 ? -9.202 1.715 4.106 1.00 98.50 124 ALA A N 1
ATOM 1012 C CA . ALA A 1 124 ? -10.265 0.762 4.385 1.00 98.50 124 ALA A CA 1
ATOM 1013 C C . ALA A 1 124 ? -11.132 1.214 5.570 1.00 98.50 124 ALA A C 1
ATOM 1015 O O . ALA A 1 124 ? -12.351 1.128 5.495 1.00 98.50 124 ALA A O 1
ATOM 1016 N N . LEU A 1 125 ? -10.528 1.759 6.628 1.00 98.50 125 LEU A N 1
ATOM 1017 C CA . LEU A 1 125 ? -11.241 2.300 7.783 1.00 98.50 125 LEU A CA 1
ATOM 1018 C C . LEU A 1 125 ? -12.106 3.504 7.400 1.00 98.50 125 LEU A C 1
ATOM 1020 O O . LEU A 1 125 ? -13.227 3.626 7.878 1.00 98.50 125 LEU A O 1
ATOM 1024 N N . LEU A 1 126 ? -11.605 4.366 6.512 1.00 98.56 126 LEU A N 1
ATOM 1025 C CA . LEU A 1 126 ? -12.352 5.516 6.005 1.00 98.56 126 LEU A CA 1
ATOM 1026 C C . LEU A 1 126 ? -13.569 5.107 5.160 1.00 98.56 126 LEU A C 1
ATOM 1028 O O . LEU A 1 126 ? -14.622 5.723 5.284 1.00 98.56 126 LEU A O 1
ATOM 1032 N N . ASN A 1 127 ? -13.427 4.102 4.290 1.00 98.31 127 ASN A N 1
ATOM 1033 C CA . ASN A 1 127 ? -14.444 3.767 3.282 1.00 98.31 127 ASN A CA 1
ATOM 1034 C C . ASN A 1 127 ? -15.347 2.587 3.676 1.00 98.31 127 ASN A C 1
ATOM 1036 O O . ASN A 1 127 ? -16.473 2.485 3.197 1.00 98.31 127 ASN A O 1
ATOM 1040 N N . TYR A 1 128 ? -14.877 1.710 4.562 1.00 97.62 128 TYR A N 1
ATOM 1041 C CA . TYR A 1 128 ? -15.575 0.505 5.015 1.00 97.62 128 TYR A CA 1
ATOM 1042 C C . TYR A 1 128 ? -15.535 0.361 6.554 1.00 97.62 128 TYR A C 1
ATOM 1044 O O . TYR A 1 128 ? -15.233 -0.723 7.060 1.00 97.62 128 TYR A O 1
ATOM 1052 N N . PRO A 1 129 ? -15.851 1.410 7.343 1.00 97.81 129 PRO A N 1
ATOM 1053 C CA . PRO A 1 129 ? -15.653 1.400 8.798 1.00 97.81 129 PRO A CA 1
ATOM 1054 C C . PRO A 1 129 ? -16.384 0.254 9.504 1.00 97.81 129 PRO A C 1
ATOM 1056 O O . PRO A 1 129 ? -15.815 -0.383 10.383 1.00 97.81 129 PRO A O 1
ATOM 1059 N N . LYS A 1 130 ? -17.599 -0.087 9.054 1.00 97.50 130 LYS A N 1
ATOM 1060 C CA . LYS A 1 130 ? -18.391 -1.204 9.602 1.00 97.50 130 LYS A CA 1
ATOM 1061 C C . LYS A 1 130 ? -17.736 -2.576 9.416 1.00 97.50 130 LYS A C 1
ATOM 1063 O O . LYS A 1 130 ? -18.058 -3.501 10.150 1.00 97.50 130 LYS A O 1
ATOM 1068 N N . VAL A 1 131 ? -16.866 -2.714 8.417 1.00 96.62 131 VAL A N 1
ATOM 1069 C CA . VAL A 1 131 ? -16.115 -3.948 8.150 1.00 96.62 131 VAL A CA 1
ATOM 1070 C C . VAL A 1 131 ? -14.801 -3.945 8.926 1.00 96.62 131 VAL A C 1
ATOM 1072 O O . VAL A 1 131 ? -14.395 -4.974 9.454 1.00 96.62 131 VAL A O 1
ATOM 1075 N N . ILE A 1 132 ? -14.139 -2.788 9.012 1.00 97.44 132 ILE A N 1
ATOM 1076 C CA . ILE A 1 132 ? -12.789 -2.687 9.570 1.00 97.44 132 ILE A CA 1
ATOM 1077 C C . ILE A 1 132 ? -12.769 -2.568 11.092 1.00 97.44 132 ILE A C 1
ATOM 1079 O O . ILE A 1 132 ? -11.949 -3.221 11.729 1.00 97.44 132 ILE A O 1
ATOM 1083 N N . LEU A 1 133 ? -13.651 -1.771 11.698 1.00 96.69 133 LEU A N 1
ATOM 1084 C CA . LEU A 1 133 ? -13.645 -1.562 13.152 1.00 96.69 133 LEU A CA 1
ATOM 1085 C C . LEU A 1 133 ? -13.731 -2.874 13.952 1.00 96.69 133 LEU A C 1
ATOM 1087 O O . LEU A 1 133 ? -12.909 -3.045 14.853 1.00 96.69 133 LEU A O 1
ATOM 1091 N N . PRO A 1 134 ? -14.594 -3.851 13.593 1.00 95.31 134 PRO A N 1
ATOM 1092 C CA . PRO A 1 134 ? -14.679 -5.115 14.324 1.00 95.31 134 PRO A CA 1
ATOM 1093 C C . PRO A 1 134 ? -13.406 -5.971 14.295 1.00 95.31 134 PRO A C 1
ATOM 1095 O O . PRO A 1 134 ? -13.246 -6.827 15.165 1.00 95.31 134 PRO A O 1
ATOM 1098 N N . VAL A 1 135 ? -12.503 -5.770 13.323 1.00 94.06 135 VAL A N 1
ATOM 1099 C CA . VAL A 1 135 ? -11.258 -6.554 13.211 1.00 94.06 135 VAL A CA 1
ATOM 1100 C C . VAL A 1 135 ? -10.065 -5.890 13.901 1.00 94.06 135 VAL A C 1
ATOM 1102 O O . VAL A 1 135 ? -9.112 -6.569 14.263 1.00 94.06 135 VAL A O 1
ATOM 1105 N N . LEU A 1 136 ? -10.109 -4.581 14.167 1.00 94.69 136 LEU A N 1
ATOM 1106 C CA . LEU A 1 136 ? -9.007 -3.888 14.847 1.00 94.69 136 LEU A CA 1
ATOM 1107 C C . LEU A 1 136 ? -8.644 -4.464 16.236 1.00 94.69 136 LEU A C 1
ATOM 1109 O O . LEU A 1 136 ? -7.446 -4.521 16.530 1.00 94.69 136 LEU A O 1
ATOM 1113 N N . PRO A 1 137 ? -9.590 -4.940 17.081 1.00 93.44 137 PRO A N 1
ATOM 1114 C CA . PRO A 1 137 ? -9.239 -5.550 18.361 1.00 93.44 137 PRO A CA 1
ATOM 1115 C C . PRO A 1 137 ? -8.291 -6.748 18.243 1.00 93.44 137 PRO A C 1
ATOM 1117 O O . PRO A 1 137 ? -7.500 -6.972 19.157 1.00 93.44 137 PRO A O 1
ATOM 1120 N N . SER A 1 138 ? -8.357 -7.546 17.166 1.00 91.31 138 SER A N 1
ATOM 1121 C CA . SER A 1 138 ? -7.441 -8.686 17.023 1.00 91.31 138 SER A CA 1
ATOM 1122 C C . SER A 1 138 ? -6.012 -8.216 16.782 1.00 91.31 138 SER A C 1
ATOM 1124 O O . SER A 1 138 ? -5.099 -8.769 17.383 1.00 91.31 138 SER A O 1
ATOM 1126 N N . PHE A 1 139 ? -5.823 -7.145 16.006 1.00 90.88 139 PHE A N 1
ATOM 1127 C CA . PHE A 1 139 ? -4.497 -6.585 15.731 1.00 90.88 139 PHE A CA 1
ATOM 1128 C C . PHE A 1 139 ? -3.844 -5.999 16.986 1.00 90.88 139 PHE A C 1
ATOM 1130 O O . PHE A 1 139 ? -2.635 -6.111 17.158 1.00 90.88 139 PHE A O 1
ATOM 1137 N N . LEU A 1 140 ? -4.634 -5.395 17.878 1.00 88.69 140 LEU A N 1
ATOM 1138 C CA . LEU A 1 140 ? -4.128 -4.785 19.115 1.00 88.69 140 LEU A CA 1
ATOM 1139 C C . LEU A 1 140 ? -3.751 -5.811 20.193 1.00 88.69 140 LEU A C 1
ATOM 1141 O O . LEU A 1 140 ? -2.906 -5.528 21.036 1.00 88.69 140 LEU A O 1
ATOM 1145 N N . LYS A 1 141 ? -4.350 -7.008 20.165 1.00 85.25 141 LYS A N 1
ATOM 1146 C CA . LYS A 1 141 ? -4.029 -8.101 21.102 1.00 85.25 141 LYS A CA 1
ATOM 1147 C C . LYS A 1 141 ? -2.752 -8.847 20.739 1.00 85.25 141 LYS A C 1
ATOM 1149 O O . LYS A 1 141 ? -2.176 -9.533 21.584 1.00 85.25 141 LYS A O 1
ATOM 1154 N N . GLU A 1 142 ? -2.329 -8.764 19.484 1.00 76.19 142 GLU A N 1
ATOM 1155 C CA . GLU A 1 142 ? -1.062 -9.331 19.054 1.00 76.19 142 GLU A CA 1
ATOM 1156 C C . GLU A 1 142 ? 0.068 -8.532 19.716 1.00 76.19 142 GLU A C 1
ATOM 1158 O O . GLU A 1 142 ? 0.121 -7.310 19.596 1.00 76.19 142 GLU A O 1
ATOM 1163 N N . ASN A 1 143 ? 0.984 -9.204 20.425 1.00 78.88 143 ASN A N 1
ATOM 1164 C CA . ASN A 1 143 ? 2.165 -8.574 21.033 1.00 78.88 143 ASN A CA 1
ATOM 1165 C C . ASN A 1 143 ? 3.202 -8.199 19.952 1.00 78.88 143 ASN A C 1
ATOM 1167 O O . ASN A 1 143 ? 4.345 -8.658 19.954 1.00 78.88 143 ASN A O 1
ATOM 1171 N N . ASP A 1 144 ? 2.762 -7.415 18.972 1.00 90.56 144 ASP A N 1
ATOM 1172 C CA . ASP A 1 144 ? 3.497 -6.969 17.805 1.00 90.56 144 ASP A CA 1
ATOM 1173 C C . ASP A 1 144 ? 3.391 -5.445 17.704 1.00 90.56 144 ASP A C 1
ATOM 1175 O O . ASP A 1 144 ? 2.351 -4.873 17.365 1.00 90.56 144 ASP A O 1
ATOM 1179 N N . LYS A 1 145 ? 4.522 -4.776 17.953 1.00 92.62 145 LYS A N 1
ATOM 1180 C CA . LYS A 1 145 ? 4.642 -3.314 17.889 1.00 92.62 145 LYS A CA 1
ATOM 1181 C C . LYS A 1 145 ? 4.176 -2.731 16.551 1.00 92.62 145 LYS A C 1
ATOM 1183 O O . LYS A 1 145 ? 3.758 -1.574 16.503 1.00 92.62 145 LYS A O 1
ATOM 1188 N N . TRP A 1 146 ? 4.278 -3.495 15.461 1.00 96.12 146 TRP A N 1
ATOM 1189 C CA . TRP A 1 146 ? 3.871 -3.028 14.143 1.00 96.12 146 TRP A CA 1
ATOM 1190 C C . TRP A 1 146 ? 2.362 -3.023 13.975 1.00 96.12 146 TRP A C 1
ATOM 1192 O O . TRP A 1 146 ? 1.859 -2.133 13.300 1.00 96.12 146 TRP A O 1
ATOM 1202 N N . MET A 1 147 ? 1.640 -3.944 14.614 1.00 94.56 147 MET A N 1
ATOM 1203 C CA . MET A 1 147 ? 0.177 -3.970 14.557 1.00 94.56 147 MET A CA 1
ATOM 1204 C C . MET A 1 147 ? -0.414 -2.791 15.324 1.00 94.56 147 MET A C 1
ATOM 1206 O O . MET A 1 147 ? -1.232 -2.051 14.781 1.00 94.56 147 MET A O 1
ATOM 1210 N N . VAL A 1 148 ? 0.103 -2.514 16.524 1.00 93.50 148 VAL A N 1
ATOM 1211 C CA . VAL A 1 148 ? -0.280 -1.322 17.298 1.00 93.50 148 VAL A CA 1
ATOM 1212 C C . VAL A 1 148 ? -0.010 -0.042 16.500 1.00 93.50 148 VAL A C 1
ATOM 1214 O O . VAL A 1 148 ? -0.884 0.819 16.366 1.00 93.50 148 VAL A O 1
ATOM 1217 N N . ARG A 1 149 ? 1.180 0.075 15.892 1.00 95.38 149 ARG A N 1
ATOM 1218 C CA . ARG A 1 149 ? 1.524 1.228 15.046 1.00 95.38 149 ARG A CA 1
ATOM 1219 C C . ARG A 1 149 ? 0.623 1.333 13.814 1.00 95.38 149 ARG A C 1
ATOM 1221 O O . ARG A 1 149 ? 0.181 2.434 13.496 1.00 95.38 149 ARG A O 1
ATOM 1228 N N . MET A 1 150 ? 0.348 0.222 13.136 1.00 96.88 150 MET A N 1
ATOM 1229 C CA . MET A 1 150 ? -0.511 0.163 11.951 1.00 96.88 150 MET A CA 1
ATOM 1230 C C . MET A 1 150 ? -1.914 0.687 12.257 1.00 96.88 150 MET A C 1
ATOM 1232 O O . MET A 1 150 ? -2.408 1.542 11.520 1.00 96.88 150 MET A O 1
ATOM 1236 N N . VAL A 1 151 ? -2.519 0.249 13.367 1.00 96.62 151 VAL A N 1
ATOM 1237 C CA . VAL A 1 151 ? -3.834 0.739 13.811 1.00 96.62 151 VAL A CA 1
ATOM 1238 C C . VAL A 1 151 ? -3.780 2.240 14.111 1.00 96.62 151 VAL A C 1
ATOM 1240 O O . VAL A 1 151 ? -4.629 2.987 13.627 1.00 96.62 151 VAL A O 1
ATOM 1243 N N . GLY A 1 152 ? -2.755 2.712 14.829 1.00 95.75 152 GLY A N 1
ATOM 1244 C CA . GLY A 1 152 ? -2.593 4.138 15.133 1.00 95.75 152 GLY A CA 1
ATOM 1245 C C . GLY A 1 152 ? -2.442 5.019 13.884 1.00 95.75 152 GLY A C 1
ATOM 1246 O O . GLY A 1 152 ? -3.101 6.053 13.765 1.00 95.75 152 GLY A O 1
ATOM 1247 N N . VAL A 1 153 ? -1.617 4.599 12.919 1.00 97.62 153 VAL A N 1
ATOM 1248 C CA . VAL A 1 153 ? -1.414 5.321 11.651 1.00 97.62 153 VAL A CA 1
ATOM 1249 C C . VAL A 1 153 ? -2.688 5.328 10.808 1.00 97.62 153 VAL A C 1
ATOM 1251 O O . VAL A 1 153 ? -3.093 6.381 10.311 1.00 97.62 153 VAL A O 1
ATOM 1254 N N . ALA A 1 154 ? -3.342 4.173 10.663 1.00 98.06 154 ALA A N 1
ATOM 1255 C CA . ALA A 1 154 ? -4.592 4.050 9.921 1.00 98.06 154 ALA A CA 1
ATOM 1256 C C . ALA A 1 154 ? -5.703 4.916 10.529 1.00 98.06 154 ALA A C 1
ATOM 1258 O O . ALA A 1 154 ? -6.393 5.636 9.806 1.00 98.06 154 ALA A O 1
ATOM 1259 N N . GLY A 1 155 ? -5.819 4.900 11.859 1.00 97.75 155 GLY A N 1
ATOM 1260 C CA . GLY A 1 155 ? -6.747 5.731 12.611 1.00 97.75 155 GLY A CA 1
ATOM 1261 C C . GLY A 1 155 ? -6.505 7.220 12.387 1.00 97.75 155 GLY A C 1
ATOM 1262 O O . GLY A 1 155 ? -7.419 7.942 11.989 1.00 97.75 1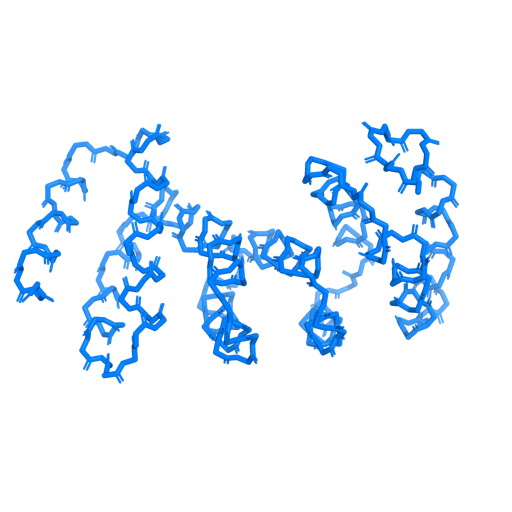55 GLY A O 1
ATOM 1263 N N . HIS A 1 156 ? -5.258 7.675 12.552 1.00 97.75 156 HIS A N 1
ATOM 1264 C CA . HIS A 1 156 ? -4.887 9.066 12.286 1.00 97.75 156 HIS A CA 1
ATOM 1265 C C . HIS A 1 156 ? -5.245 9.489 10.856 1.00 97.75 156 HIS A C 1
ATOM 1267 O O . HIS A 1 156 ? -5.831 10.555 10.652 1.00 97.75 156 HIS A O 1
ATOM 1273 N N . TYR A 1 157 ? -4.921 8.649 9.868 1.00 98.38 157 TYR A N 1
ATOM 1274 C CA . TYR A 1 157 ? -5.247 8.902 8.469 1.00 98.38 157 TYR A CA 1
ATOM 1275 C C . TYR A 1 157 ? -6.758 9.048 8.255 1.00 98.38 157 TYR A C 1
ATOM 1277 O O . TYR A 1 157 ? -7.194 10.059 7.701 1.00 98.38 157 TYR A O 1
ATOM 1285 N N . ALA A 1 158 ? -7.556 8.076 8.707 1.00 98.38 158 ALA A N 1
ATOM 1286 C CA . ALA A 1 158 ? -8.998 8.056 8.481 1.00 98.38 158 ALA A CA 1
ATOM 1287 C C . ALA A 1 158 ? -9.688 9.264 9.134 1.00 98.38 158 ALA A C 1
ATOM 1289 O O . ALA A 1 158 ? -10.449 9.971 8.474 1.00 98.38 158 ALA A O 1
ATOM 1290 N N . VAL A 1 159 ? -9.350 9.574 10.391 1.00 98.19 159 VAL A N 1
ATOM 1291 C CA . VAL A 1 159 ? -9.881 10.745 11.111 1.00 98.19 159 VAL A CA 1
ATOM 1292 C C . VAL A 1 159 ? -9.543 12.035 10.365 1.00 98.19 159 VAL A C 1
ATOM 1294 O O . VAL A 1 159 ? -10.427 12.836 10.065 1.00 98.19 159 VAL A O 1
ATOM 1297 N N . LYS A 1 160 ? -8.274 12.216 9.979 1.00 97.94 160 LYS A N 1
ATOM 1298 C CA . LYS A 1 160 ? -7.819 13.389 9.216 1.00 97.94 160 LYS A CA 1
ATOM 1299 C C . LYS A 1 160 ? -8.531 13.534 7.866 1.00 97.94 160 LYS A C 1
ATOM 1301 O O . LYS A 1 160 ? -8.630 14.645 7.345 1.00 97.94 160 LYS A O 1
ATOM 1306 N N . LYS A 1 161 ? -8.985 12.427 7.277 1.00 97.88 161 LYS A N 1
ATOM 1307 C CA . LYS A 1 161 ? -9.686 12.381 5.988 1.00 97.88 161 LYS A CA 1
ATOM 1308 C C . LYS A 1 161 ? -11.210 12.449 6.098 1.00 97.88 161 LYS A C 1
ATOM 1310 O O . LYS A 1 161 ? -11.864 12.440 5.060 1.00 97.88 161 LYS A O 1
ATOM 1315 N N . GLY A 1 162 ? -11.753 12.602 7.305 1.00 97.88 162 GLY A N 1
ATOM 1316 C CA . GLY A 1 162 ? -13.180 12.830 7.519 1.00 97.88 162 GLY A CA 1
ATOM 1317 C C . GLY A 1 162 ? -13.977 11.572 7.851 1.00 97.88 162 GLY A C 1
ATOM 1318 O O . GLY A 1 162 ? -15.141 11.494 7.469 1.00 97.88 162 GLY A O 1
ATOM 1319 N N . LEU A 1 163 ? -13.376 10.604 8.554 1.00 98.38 163 LEU A N 1
ATOM 1320 C CA . LEU A 1 163 ? -14.126 9.503 9.164 1.00 98.38 163 LEU A CA 1
ATOM 1321 C C . LEU A 1 163 ? -15.294 10.059 10.001 1.00 98.38 163 LEU A C 1
ATOM 1323 O O . LEU A 1 163 ? -15.118 11.009 10.768 1.00 98.38 163 LEU A O 1
ATOM 1327 N N . GLU A 1 164 ? -16.486 9.480 9.842 1.00 97.94 164 GLU A N 1
ATOM 1328 C CA . GLU A 1 164 ? -17.687 9.964 10.527 1.00 97.94 164 GLU A CA 1
ATOM 1329 C C . GLU A 1 164 ? -17.543 9.886 12.049 1.00 97.94 164 GLU A C 1
ATOM 1331 O O . GLU A 1 164 ? -16.987 8.930 12.588 1.00 97.94 164 GLU A O 1
ATOM 1336 N N . LYS A 1 165 ? -18.111 10.874 12.750 1.00 97.38 165 LYS A N 1
ATOM 1337 C CA . LYS A 1 165 ? -17.952 11.049 14.200 1.00 97.38 165 LYS A CA 1
ATOM 1338 C C . LYS A 1 165 ? -18.245 9.779 15.009 1.00 97.38 165 LYS A C 1
ATOM 1340 O O . LYS A 1 165 ? -17.482 9.471 15.915 1.00 97.38 165 LYS A O 1
ATOM 1345 N N . VAL A 1 166 ? -19.294 9.032 14.655 1.00 97.50 166 VAL A N 1
ATOM 1346 C CA . VAL A 1 166 ? -19.661 7.781 15.346 1.00 97.50 166 VAL A CA 1
ATOM 1347 C C . VAL A 1 166 ? -18.534 6.740 15.300 1.00 97.50 166 VAL A C 1
ATOM 134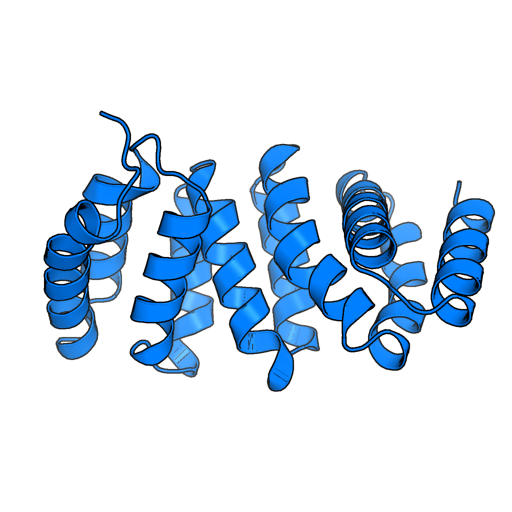9 O O . VAL A 1 166 ? -18.226 6.116 16.308 1.00 97.50 166 VAL A O 1
ATOM 1352 N N . TYR A 1 167 ? -17.850 6.615 14.162 1.00 98.25 167 TYR A N 1
ATOM 1353 C CA . TYR A 1 167 ? -16.729 5.689 13.995 1.00 98.25 167 TYR A CA 1
ATOM 1354 C C . TYR A 1 167 ? -15.434 6.226 14.610 1.00 98.25 167 TYR A C 1
ATOM 1356 O O . TYR A 1 167 ? -14.579 5.444 15.017 1.00 98.25 167 TYR A O 1
ATOM 1364 N N . VAL A 1 168 ? -15.274 7.553 14.694 1.00 97.56 168 VAL A N 1
ATOM 1365 C CA . VAL A 1 168 ? -14.164 8.174 15.435 1.00 97.56 168 VAL A CA 1
ATOM 1366 C C . VAL A 1 168 ? -14.275 7.863 16.926 1.00 97.56 168 VAL A C 1
ATOM 1368 O O . VAL A 1 168 ? -13.271 7.513 17.540 1.00 97.56 168 VAL A O 1
ATOM 1371 N N . GLU A 1 169 ? -15.474 7.973 17.500 1.00 96.94 169 GLU A N 1
ATOM 1372 C CA . GLU A 1 169 ? -15.732 7.638 18.905 1.00 96.94 169 GLU A CA 1
ATOM 1373 C C . GLU A 1 169 ? -15.446 6.155 19.180 1.00 96.94 169 GLU A C 1
ATOM 1375 O O . GLU A 1 169 ? -14.709 5.844 20.113 1.00 96.94 169 GLU A O 1
ATOM 1380 N N . GLU A 1 170 ? -15.928 5.254 18.319 1.00 96.69 170 GLU A N 1
ATOM 1381 C CA . GLU A 1 170 ? -15.671 3.812 18.433 1.00 96.69 170 GLU A CA 1
ATOM 1382 C C . GLU A 1 170 ? -14.173 3.474 18.355 1.00 96.69 170 GLU A C 1
ATOM 1384 O O . GLU A 1 170 ? -13.645 2.753 19.203 1.00 96.69 170 GLU A O 1
ATOM 1389 N N . LEU A 1 171 ? -13.459 4.048 17.380 1.00 96.31 171 LEU A N 1
ATOM 1390 C CA . LEU A 1 171 ? -12.010 3.893 17.255 1.00 96.31 171 LEU A CA 1
ATOM 1391 C C . LEU A 1 171 ? -11.267 4.432 18.487 1.00 96.31 171 LEU A C 1
ATOM 1393 O O . LEU A 1 171 ? -10.281 3.842 18.922 1.00 96.31 171 LEU A O 1
ATOM 1397 N N . PHE A 1 172 ? -11.707 5.562 19.039 1.00 94.62 172 PHE A N 1
ATOM 1398 C CA . PHE A 1 172 ? -11.072 6.167 20.204 1.00 94.62 172 PHE A CA 1
ATOM 1399 C C . PHE A 1 172 ? -11.237 5.300 21.455 1.00 94.62 172 PHE A C 1
ATOM 1401 O O . PHE A 1 172 ? -10.253 5.062 22.156 1.00 94.62 172 PHE A O 1
ATOM 1408 N N . THR A 1 173 ? -12.440 4.774 21.698 1.00 94.06 173 THR A N 1
ATOM 1409 C CA . THR A 1 173 ? -12.693 3.815 22.783 1.00 94.06 173 THR A CA 1
ATOM 1410 C C . THR A 1 173 ? -11.816 2.575 22.635 1.00 94.06 173 THR A C 1
ATOM 1412 O O . THR A 1 173 ? -11.114 2.214 23.575 1.00 94.06 173 THR A O 1
ATOM 1415 N N . LEU A 1 174 ? -11.765 1.991 21.432 1.00 92.69 174 LEU A N 1
ATOM 1416 C CA . LEU A 1 174 ? -10.908 0.842 21.137 1.00 92.69 174 LEU A CA 1
ATOM 1417 C C . LEU A 1 174 ? -9.438 1.106 21.504 1.00 92.69 174 LEU A C 1
ATOM 1419 O O . LEU A 1 174 ? -8.784 0.252 22.101 1.00 92.69 174 LEU A O 1
ATOM 1423 N N . LEU A 1 175 ? -8.911 2.273 21.129 1.00 89.50 175 LEU A N 1
ATOM 1424 C CA . LEU A 1 175 ? -7.519 2.628 21.395 1.00 89.50 175 LEU A CA 1
ATOM 1425 C C . LEU A 1 175 ? -7.243 2.830 22.889 1.00 89.50 175 LEU A C 1
ATOM 1427 O O . LEU A 1 175 ? -6.174 2.436 23.334 1.00 89.50 175 LEU A O 1
ATOM 1431 N N . ILE A 1 176 ? -8.176 3.404 23.657 1.00 88.69 176 ILE A N 1
ATOM 1432 C CA . ILE A 1 176 ? -8.030 3.566 25.115 1.00 88.69 176 I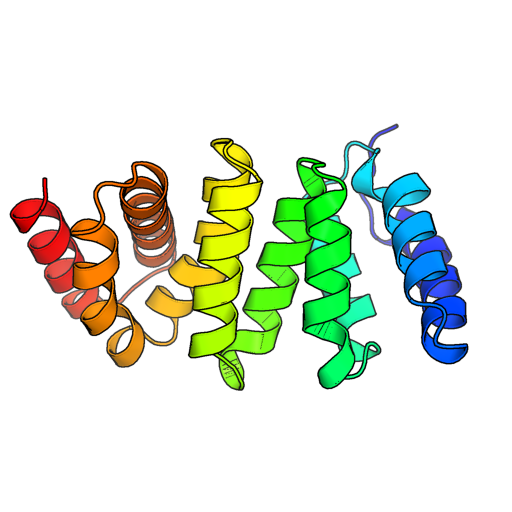LE A CA 1
ATOM 1433 C C . ILE A 1 176 ? -8.026 2.214 25.826 1.00 88.69 176 ILE A C 1
ATOM 1435 O O . ILE A 1 176 ? -7.192 1.989 26.699 1.00 88.69 176 ILE A O 1
ATOM 1439 N N . ASP A 1 177 ? -8.927 1.311 25.441 1.00 87.81 177 ASP A N 1
ATOM 1440 C CA . ASP A 1 177 ? -9.079 0.005 26.094 1.00 87.81 177 ASP A CA 1
ATOM 1441 C C . ASP A 1 177 ? -7.860 -0.916 25.892 1.00 87.81 177 ASP A C 1
ATOM 1443 O O . ASP A 1 177 ? -7.729 -1.935 26.569 1.00 87.81 177 ASP A O 1
ATOM 1447 N N . ASN A 1 178 ? -6.977 -0.569 24.952 1.00 78.19 178 ASN A N 1
ATOM 1448 C CA . ASN A 1 178 ? -5.782 -1.331 24.589 1.00 78.19 178 ASN A CA 1
ATOM 1449 C C . ASN A 1 178 ? -4.494 -0.477 24.653 1.00 78.19 178 ASN A C 1
ATOM 1451 O O . ASN A 1 178 ? -3.495 -0.847 24.029 1.00 78.19 178 ASN A O 1
ATOM 1455 N N . ALA A 1 179 ? -4.535 0.672 25.341 1.00 65.19 179 ALA A N 1
ATOM 1456 C CA . ALA A 1 179 ? -3.386 1.560 25.557 1.00 65.19 179 ALA A CA 1
ATOM 1457 C C . ALA A 1 179 ? -2.479 1.121 26.719 1.00 65.19 179 ALA A C 1
ATOM 1459 O O . ALA A 1 179 ? -2.903 0.287 27.551 1.00 65.19 179 ALA A O 1
#